Protein AF-A0A379AES5-F1 (afdb_monomer_lite)

Secondary structure (DSSP, 8-state):
---EEEEEEE-BTEESSEEEEEESS-------HHHHTTEEEEEEESSSS-BS-B-TT-EEEEEEEEETTEEEEEEEEEESS-BEESSS---S----GGGHHHHHHHGGGS-----------SSSSSSTTSSS--

Radius of gyration: 24.6 Å; chains: 1; bounding box: 72×51×44 Å

pLDDT: mean 70.82, std 18.89, range [35.19, 90.94]

Sequence (134 aa):
MPVRKLAAKNVWYGNPHQVDVGTAEDVYLSLPRSEVQNVKAKYVIDRKDLEAPLKANEVIGEIQVMDKDQQIAHYPLVALSAVEPAGVITPPDGLSQAEVLISRLSALKRVACGLPVFTCTLAALNVLLRADKG

InterPro domains:
  IPR012907 Peptidase S11, D-Ala-D-Ala carboxypeptidase A, C-terminal [PF07943] (7-84)
  IPR012907 Peptidase S11, D-Ala-D-Ala carboxypeptidase A, C-terminal [SM00936] (3-85)
  IPR015956 Penicillin-binding protein, C-terminal domain superfamily [SSF69189] (8-87)
  IPR037167 D-Ala-D-Ala carboxypeptidase, C-terminal domain superfamily [G3DSA:2.60.410.10] (3-84)

Organism: Enterobacter agglomerans (NCBI:txid549)

Foldseek 3Di:
DDWDFDDKDAEPQWVVRIFTKGAPDDDDDDDDPVQVVQKDKDWDFPDPHHYDQFDAFDFRGKIFIDGPRDGPDIGTMGTRDGTHGNDPDDDPDPDDPVPPVVVVVVVVPPPDDDDDDDDDDDPPPPPPPPPPDD

Structure (mmCIF, N/CA/C/O backbone):
data_AF-A0A379AES5-F1
#
_entry.id   AF-A0A379AES5-F1
#
loop_
_atom_site.group_PDB
_atom_site.id
_atom_site.type_symbol
_atom_site.label_atom_id
_atom_site.label_alt_id
_atom_site.label_comp_id
_atom_site.label_asym_id
_atom_site.label_entity_id
_atom_site.label_seq_id
_atom_site.pdbx_PDB_ins_code
_atom_site.Cartn_x
_atom_site.Cartn_y
_atom_site.Cartn_z
_atom_site.occupancy
_atom_site.B_iso_or_equiv
_atom_site.auth_seq_id
_atom_site.auth_comp_id
_atom_site.auth_asym_id
_atom_site.auth_atom_id
_atom_site.pdbx_PDB_model_num
ATOM 1 N N . MET A 1 1 ? -8.277 -14.495 -5.343 1.00 49.00 1 MET A N 1
ATOM 2 C CA . MET A 1 1 ? -8.176 -13.941 -3.977 1.00 49.00 1 MET A CA 1
ATOM 3 C C . MET A 1 1 ? -8.457 -12.454 -4.092 1.00 49.00 1 MET A C 1
ATOM 5 O O . MET A 1 1 ? -7.928 -11.866 -5.032 1.00 49.00 1 MET A O 1
ATOM 9 N N . PRO A 1 2 ? -9.348 -11.870 -3.279 1.00 65.62 2 PRO A N 1
ATOM 10 C CA . PRO A 1 2 ? -9.621 -10.443 -3.371 1.00 65.62 2 PRO A CA 1
ATOM 11 C C . PRO A 1 2 ? -8.414 -9.661 -2.838 1.00 65.62 2 PRO A C 1
ATOM 13 O O . PRO A 1 2 ? -8.035 -9.796 -1.681 1.00 65.62 2 PRO A O 1
ATOM 16 N N . VAL A 1 3 ? -7.783 -8.892 -3.723 1.00 73.50 3 VAL A N 1
ATOM 17 C CA . VAL A 1 3 ? -6.806 -7.859 -3.368 1.00 73.50 3 VAL A CA 1
ATOM 18 C C . VAL A 1 3 ? -7.547 -6.530 -3.325 1.00 73.50 3 VAL A C 1
ATOM 20 O O . VAL A 1 3 ? -8.326 -6.225 -4.237 1.00 73.50 3 VAL A O 1
ATOM 23 N N . ARG A 1 4 ? -7.334 -5.730 -2.278 1.00 82.44 4 ARG A N 1
ATOM 24 C CA . ARG A 1 4 ? -8.030 -4.451 -2.122 1.00 82.44 4 ARG A CA 1
ATOM 25 C C . ARG A 1 4 ? -7.115 -3.279 -2.434 1.00 82.44 4 ARG A C 1
ATOM 27 O O . ARG A 1 4 ? -6.193 -2.958 -1.688 1.00 82.44 4 ARG A O 1
ATOM 34 N N . LYS A 1 5 ? -7.422 -2.598 -3.540 1.00 85.25 5 LYS A N 1
ATOM 35 C CA . LYS A 1 5 ? -6.806 -1.322 -3.912 1.00 85.25 5 LYS A CA 1
ATOM 36 C C . LYS A 1 5 ? -7.216 -0.241 -2.915 1.00 85.25 5 LYS A C 1
ATOM 38 O O . LYS A 1 5 ? -8.408 -0.001 -2.718 1.00 85.25 5 LYS A O 1
ATOM 43 N N . LEU A 1 6 ? -6.228 0.425 -2.327 1.00 84.00 6 LEU A N 1
ATOM 44 C CA . LEU A 1 6 ? -6.441 1.541 -1.405 1.00 84.00 6 LEU A CA 1
ATOM 45 C C . LEU A 1 6 ? -6.302 2.880 -2.125 1.00 84.00 6 LEU A C 1
ATOM 47 O O . LEU A 1 6 ? -7.138 3.766 -1.962 1.00 84.00 6 LEU A O 1
ATOM 51 N N . ALA A 1 7 ? -5.255 3.023 -2.938 1.00 84.31 7 ALA A N 1
ATOM 52 C CA . ALA A 1 7 ? -4.980 4.237 -3.692 1.00 84.31 7 ALA A CA 1
ATOM 53 C C . ALA A 1 7 ? -4.148 3.931 -4.944 1.00 84.31 7 ALA A C 1
ATOM 55 O O . ALA A 1 7 ? -3.518 2.882 -5.047 1.00 84.31 7 ALA A O 1
ATOM 56 N N . ALA A 1 8 ? -4.127 4.873 -5.884 1.00 87.69 8 ALA A N 1
ATOM 57 C CA . ALA A 1 8 ? -3.150 4.900 -6.966 1.00 87.69 8 ALA A CA 1
ATOM 58 C C . ALA A 1 8 ? -2.093 5.967 -6.650 1.00 87.69 8 ALA A C 1
ATOM 60 O O . ALA A 1 8 ? -2.437 7.072 -6.214 1.00 87.69 8 ALA A O 1
ATOM 61 N N . LYS A 1 9 ? -0.813 5.644 -6.839 1.00 86.56 9 LYS A N 1
ATOM 62 C CA . LYS A 1 9 ? 0.307 6.572 -6.642 1.00 86.56 9 LYS A CA 1
ATOM 63 C C . LYS A 1 9 ? 1.130 6.705 -7.908 1.00 86.56 9 LYS A C 1
ATOM 65 O O . LYS A 1 9 ? 1.234 5.766 -8.689 1.00 86.56 9 LYS A O 1
ATOM 70 N N . ASN A 1 10 ? 1.713 7.883 -8.088 1.00 89.19 10 ASN A N 1
ATOM 71 C CA . ASN A 1 10 ? 2.587 8.144 -9.218 1.00 89.19 10 ASN A CA 1
ATOM 72 C C . ASN A 1 10 ? 3.952 7.498 -8.965 1.00 89.19 10 ASN A C 1
ATOM 74 O O . ASN A 1 10 ? 4.475 7.576 -7.853 1.00 89.19 10 ASN A O 1
ATOM 78 N N . VAL A 1 11 ? 4.501 6.880 -10.006 1.00 88.25 11 VAL A N 1
ATOM 79 C CA . VAL A 1 11 ? 5.809 6.230 -10.015 1.00 88.25 11 VAL A CA 1
ATOM 80 C C . VAL A 1 11 ? 6.731 6.969 -10.972 1.00 88.25 11 VAL A C 1
ATOM 82 O O . VAL A 1 11 ? 6.427 7.172 -12.152 1.00 88.25 11 VAL A O 1
ATOM 85 N N . TRP A 1 12 ? 7.882 7.358 -10.449 1.00 87.81 12 TRP A N 1
ATOM 86 C CA . TRP A 1 12 ? 8.970 7.957 -11.194 1.00 87.81 12 TRP A CA 1
ATOM 87 C C . TRP A 1 12 ? 9.711 6.904 -12.002 1.00 87.81 12 TRP A C 1
ATOM 89 O O . TRP A 1 12 ? 9.930 5.783 -11.545 1.00 87.81 12 TRP A O 1
ATOM 99 N N . TYR A 1 13 ? 10.089 7.283 -13.222 1.00 83.69 13 TYR A N 1
ATOM 100 C CA . TYR A 1 13 ? 10.805 6.418 -14.160 1.00 83.69 13 TYR A CA 1
ATOM 101 C C . TYR A 1 13 ? 10.108 5.083 -14.447 1.00 83.69 13 TYR A C 1
ATOM 103 O O . TYR A 1 13 ? 10.759 4.173 -14.935 1.00 83.69 13 TYR A O 1
ATOM 111 N N . GLY A 1 14 ? 8.814 4.945 -14.153 1.00 82.94 14 GLY A N 1
ATOM 112 C CA . GLY A 1 14 ? 8.036 3.739 -14.410 1.00 82.94 14 GLY A CA 1
ATOM 113 C C . GLY A 1 14 ? 7.192 3.850 -15.671 1.00 82.94 14 GLY A C 1
ATOM 114 O O . GLY A 1 14 ? 6.655 4.916 -15.959 1.00 82.94 14 GLY A O 1
ATOM 115 N N . ASN A 1 15 ? 7.036 2.752 -16.406 1.00 81.12 15 ASN A N 1
ATOM 116 C CA . ASN A 1 15 ? 5.998 2.618 -17.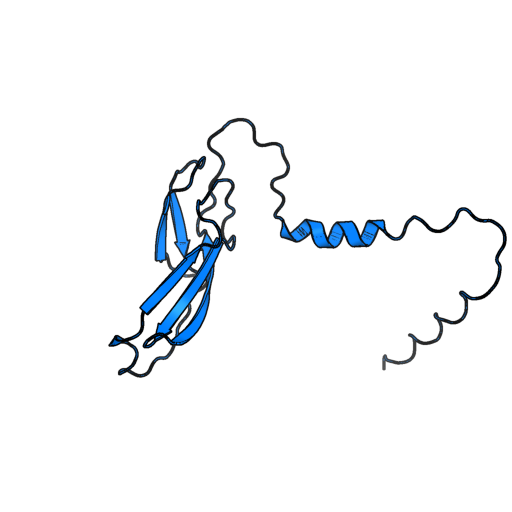421 1.00 81.12 15 ASN A CA 1
ATOM 117 C C . ASN A 1 15 ? 5.076 1.451 -17.027 1.00 81.12 15 ASN A C 1
ATOM 119 O O . ASN A 1 15 ? 5.485 0.297 -17.150 1.00 81.12 15 ASN A O 1
ATOM 123 N N . PRO A 1 16 ? 3.853 1.715 -16.537 1.00 80.75 16 PRO A N 1
ATOM 124 C CA . PRO A 1 16 ? 3.194 3.020 -16.411 1.00 80.75 16 PRO A CA 1
ATOM 125 C C . PRO A 1 16 ? 3.713 3.880 -15.241 1.00 80.75 16 PRO A C 1
ATOM 127 O O . PRO A 1 16 ? 4.158 3.368 -14.219 1.00 80.75 16 PRO A O 1
ATOM 130 N N . HIS A 1 17 ? 3.558 5.206 -15.342 1.00 82.75 17 HIS A N 1
ATOM 131 C CA . HIS A 1 17 ? 3.894 6.173 -14.278 1.00 82.75 17 HIS A CA 1
ATOM 132 C C . HIS A 1 17 ? 2.939 6.135 -13.072 1.00 82.75 17 HIS A C 1
ATOM 134 O O . HIS A 1 17 ? 2.891 7.075 -12.279 1.00 82.75 17 HIS A O 1
ATOM 140 N N . GLN A 1 18 ? 2.128 5.091 -12.938 1.00 86.75 18 GLN A N 1
ATOM 141 C CA . GLN A 1 18 ? 1.154 4.946 -11.870 1.00 86.75 18 GLN A CA 1
ATOM 142 C C . GLN A 1 18 ? 1.120 3.491 -11.415 1.00 86.75 18 GLN A C 1
ATOM 144 O O . GLN A 1 18 ? 1.045 2.583 -12.239 1.00 86.75 18 GLN A O 1
ATOM 149 N N . VAL A 1 19 ? 1.144 3.287 -10.101 1.00 88.75 19 VAL A N 1
ATOM 150 C CA . VAL A 1 19 ? 1.015 1.976 -9.467 1.00 88.75 19 VAL A CA 1
ATOM 151 C C . VAL A 1 19 ? -0.140 1.981 -8.483 1.00 88.75 19 VAL A C 1
ATOM 153 O O . VAL A 1 19 ? -0.376 2.957 -7.762 1.00 88.75 19 VAL A O 1
ATOM 156 N N . ASP A 1 20 ? -0.853 0.864 -8.450 1.00 90.31 20 ASP A N 1
ATOM 157 C CA . ASP A 1 20 ? -1.887 0.621 -7.462 1.00 90.31 20 ASP A CA 1
ATOM 158 C C . ASP A 1 20 ? -1.250 0.083 -6.188 1.00 90.31 20 ASP A C 1
ATOM 160 O O . ASP A 1 20 ? -0.503 -0.894 -6.214 1.00 90.31 20 ASP A O 1
ATOM 164 N N . VAL A 1 21 ? -1.544 0.739 -5.069 1.00 89.62 21 VAL A N 1
ATOM 165 C CA . VAL A 1 21 ? -1.051 0.356 -3.746 1.00 89.62 21 VAL A CA 1
ATOM 166 C C . VAL A 1 21 ? -2.206 -0.173 -2.907 1.00 89.62 21 VAL A C 1
ATOM 168 O O . VAL A 1 21 ? -3.337 0.332 -2.966 1.00 89.62 21 VAL A O 1
ATOM 171 N N . GLY A 1 22 ? -1.933 -1.212 -2.131 1.00 88.88 22 GLY A N 1
ATOM 172 C CA . GLY A 1 22 ? -2.952 -1.896 -1.353 1.00 88.88 22 GLY A CA 1
ATOM 173 C C . GLY A 1 22 ? -2.371 -2.902 -0.378 1.00 88.88 22 GLY A C 1
ATOM 174 O O . GLY A 1 22 ? -1.179 -2.886 -0.082 1.00 88.88 22 GLY A O 1
ATOM 175 N N . THR A 1 23 ? -3.232 -3.772 0.128 1.00 88.25 23 THR A N 1
ATOM 176 C CA . THR A 1 23 ? -2.831 -4.927 0.932 1.00 88.25 23 THR A CA 1
ATOM 177 C C . THR A 1 23 ? -2.832 -6.183 0.064 1.00 88.25 23 THR A C 1
ATOM 179 O O . THR A 1 23 ? -3.654 -6.319 -0.845 1.00 88.25 23 THR A O 1
ATOM 182 N N . ALA A 1 24 ? -1.904 -7.105 0.337 1.00 84.94 24 ALA A N 1
ATOM 183 C CA . ALA A 1 24 ? -1.840 -8.394 -0.360 1.00 84.94 24 ALA A CA 1
ATOM 184 C C . ALA A 1 24 ? -3.068 -9.272 -0.052 1.00 84.94 24 ALA A C 1
ATOM 186 O O . ALA A 1 24 ? -3.482 -10.090 -0.871 1.00 84.94 24 ALA A O 1
ATOM 187 N N . GLU A 1 25 ? -3.659 -9.070 1.125 1.00 82.94 25 GLU A N 1
ATOM 188 C CA . GLU A 1 25 ? -4.823 -9.787 1.628 1.00 82.94 25 GLU A CA 1
ATOM 189 C C . GLU A 1 25 ? -5.869 -8.822 2.200 1.00 82.94 25 GLU A C 1
ATOM 191 O O . GLU A 1 25 ? -5.552 -7.706 2.630 1.00 82.94 25 GLU A O 1
ATOM 196 N N . ASP A 1 26 ? -7.133 -9.244 2.180 1.00 79.75 26 ASP A N 1
ATOM 197 C CA . ASP A 1 26 ? -8.223 -8.514 2.820 1.00 79.75 26 ASP A CA 1
ATOM 198 C C . ASP A 1 26 ? -8.113 -8.657 4.338 1.00 79.75 26 ASP A C 1
ATOM 200 O O . ASP A 1 26 ? -8.234 -9.754 4.887 1.00 79.75 26 ASP A O 1
ATOM 204 N N . VAL A 1 27 ? -7.922 -7.530 5.023 1.00 77.62 27 VAL A N 1
ATOM 205 C CA . VAL A 1 27 ? -7.858 -7.501 6.482 1.00 77.62 27 VAL A CA 1
ATOM 206 C C . VAL A 1 27 ? -9.158 -6.958 7.059 1.00 77.62 27 VAL A C 1
ATOM 208 O O . VAL A 1 27 ? -9.581 -5.839 6.760 1.00 77.62 27 VAL A O 1
ATOM 211 N N . TYR A 1 28 ? -9.781 -7.756 7.922 1.00 79.81 28 TYR A N 1
ATOM 212 C CA . TYR A 1 28 ? -10.984 -7.386 8.656 1.00 79.81 28 TYR A CA 1
ATOM 213 C C . TYR A 1 28 ? -10.620 -7.067 10.105 1.00 79.81 28 TYR A C 1
ATOM 215 O O . TYR A 1 28 ? -10.108 -7.921 10.826 1.00 79.81 28 TYR A O 1
ATOM 223 N N . LEU A 1 29 ? -10.911 -5.840 10.538 1.00 79.06 29 LEU A N 1
ATOM 224 C CA . LEU A 1 29 ? -10.746 -5.410 11.922 1.00 79.06 29 LEU A CA 1
ATOM 225 C C . LEU A 1 29 ? -12.123 -5.213 12.559 1.00 79.06 29 LEU A C 1
ATOM 227 O O . LEU A 1 29 ? -12.908 -4.369 12.123 1.00 79.06 29 LEU A O 1
ATOM 231 N N . SER A 1 30 ? -12.414 -6.001 13.591 1.00 81.06 30 SER A N 1
ATOM 232 C CA . SER A 1 30 ? -13.651 -5.885 14.363 1.00 81.06 30 SER A CA 1
ATOM 233 C C . SER A 1 30 ? -13.533 -4.732 15.350 1.00 81.06 30 SER A C 1
ATOM 235 O O . SER A 1 30 ? -12.822 -4.836 16.346 1.00 81.06 30 SER A O 1
ATOM 237 N N . LEU A 1 31 ? -14.245 -3.640 15.075 1.00 82.00 31 LEU A N 1
ATOM 238 C CA . LEU A 1 31 ? -14.282 -2.455 15.928 1.00 82.00 31 LEU A CA 1
ATOM 239 C C . LEU A 1 31 ? -15.669 -2.279 16.553 1.00 82.00 31 LEU A C 1
ATOM 241 O O . LEU A 1 31 ? -16.681 -2.518 15.880 1.00 82.00 31 LEU A O 1
ATOM 245 N N . PRO A 1 32 ? -15.757 -1.818 17.812 1.00 82.31 32 PRO A N 1
ATOM 246 C CA . PRO A 1 32 ? -17.027 -1.407 18.384 1.00 82.31 32 PRO A CA 1
ATOM 247 C C . PRO A 1 32 ? -17.590 -0.213 17.599 1.00 82.31 32 PRO A C 1
ATOM 249 O O . PRO A 1 32 ? -16.859 0.656 17.121 1.00 82.31 32 PRO A O 1
ATO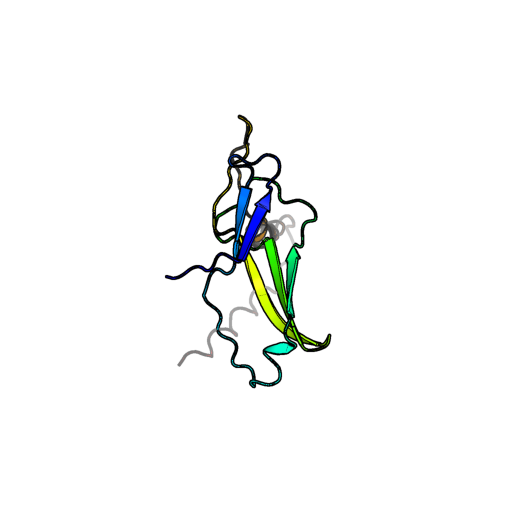M 252 N N . ARG A 1 33 ? -18.921 -0.136 17.479 1.00 84.19 33 ARG A N 1
ATOM 253 C CA . ARG A 1 33 ? -19.620 0.873 16.654 1.00 84.19 33 ARG A CA 1
ATOM 254 C C . ARG A 1 33 ? -19.240 2.326 16.989 1.00 84.19 33 ARG A C 1
ATOM 256 O O . ARG A 1 33 ? -19.325 3.195 16.125 1.00 84.19 33 ARG A O 1
ATOM 263 N N . SER A 1 34 ? -18.833 2.594 18.229 1.00 83.88 34 SER A N 1
ATOM 264 C CA . SER A 1 34 ? -18.353 3.901 18.694 1.00 83.88 34 SER A CA 1
ATOM 265 C C . SER A 1 34 ? -16.990 4.303 18.117 1.00 83.88 34 SER A C 1
ATOM 267 O O . SER A 1 34 ? -16.759 5.489 17.894 1.00 83.88 34 SER A O 1
ATOM 269 N N . GLU A 1 35 ? -16.096 3.347 17.864 1.00 79.44 35 GLU A N 1
ATOM 270 C CA . GLU A 1 35 ? -14.744 3.593 17.336 1.00 79.44 35 GLU A CA 1
ATOM 271 C C . GLU A 1 35 ? -14.728 3.702 15.817 1.00 79.44 35 GLU A C 1
ATOM 273 O O . GLU A 1 35 ? -13.981 4.509 15.280 1.00 79.44 35 GLU A O 1
ATOM 278 N N . VAL A 1 36 ? -15.629 3.011 15.112 1.00 81.56 36 VAL A N 1
ATOM 279 C CA . VAL A 1 36 ? -15.711 3.072 13.638 1.00 81.56 36 VAL A CA 1
ATOM 280 C C . VAL A 1 36 ? -15.819 4.512 13.109 1.00 81.56 36 VAL A C 1
ATOM 282 O O . VAL A 1 36 ? -15.299 4.813 12.041 1.00 81.56 36 VAL A O 1
ATOM 285 N N . GLN A 1 37 ? -16.462 5.416 13.856 1.00 82.19 37 GLN A N 1
ATOM 286 C CA . GLN A 1 37 ? -16.602 6.827 13.470 1.00 82.19 37 GLN A CA 1
ATOM 287 C C . GLN A 1 37 ? -15.343 7.671 13.728 1.00 82.19 37 GLN A C 1
ATOM 289 O O . GLN A 1 37 ? -15.178 8.721 13.113 1.00 82.19 37 GLN A O 1
ATOM 294 N N . ASN A 1 38 ? -14.477 7.238 14.646 1.00 83.81 38 ASN A N 1
ATOM 295 C CA . ASN A 1 38 ? -13.281 7.971 15.070 1.00 83.81 38 ASN A CA 1
ATOM 296 C C . ASN A 1 38 ? -11.986 7.398 14.471 1.00 83.81 38 ASN A C 1
ATOM 298 O O . ASN A 1 38 ? -10.961 8.086 14.464 1.00 83.81 38 ASN A O 1
ATOM 302 N N . VAL A 1 39 ? -12.044 6.176 13.936 1.00 84.31 39 VAL A N 1
ATOM 303 C CA . VAL A 1 39 ? -10.911 5.498 13.313 1.00 84.31 39 VAL A CA 1
ATOM 304 C C . VAL A 1 39 ? -10.509 6.166 11.996 1.00 84.31 39 VAL A C 1
ATOM 306 O O . VAL A 1 39 ? -11.325 6.420 11.110 1.00 84.31 39 VAL A O 1
ATOM 309 N N . LYS A 1 40 ? -9.207 6.419 11.850 1.00 83.69 40 LYS A N 1
ATOM 310 C CA . LYS A 1 40 ? -8.558 6.973 10.661 1.00 83.69 40 LYS A CA 1
ATOM 311 C C . LYS A 1 40 ? -7.461 6.026 10.193 1.00 83.69 40 LYS A C 1
ATOM 313 O O . LYS A 1 40 ? -6.528 5.744 10.936 1.00 83.69 40 LYS A O 1
ATOM 318 N N . ALA A 1 41 ? -7.524 5.589 8.941 1.00 83.69 41 ALA A N 1
ATOM 319 C CA . ALA A 1 41 ? -6.412 4.888 8.311 1.00 83.69 41 ALA A CA 1
ATOM 320 C C . ALA A 1 41 ? -5.406 5.908 7.760 1.00 83.69 41 ALA A C 1
ATOM 322 O O . ALA A 1 41 ? -5.753 6.756 6.936 1.00 83.69 41 ALA A O 1
ATOM 323 N N . LYS A 1 42 ? -4.159 5.826 8.215 1.00 85.94 42 LYS A N 1
ATOM 324 C CA . LYS A 1 42 ? -3.013 6.526 7.636 1.00 85.94 42 LYS A CA 1
ATOM 325 C C . LYS A 1 42 ? -2.145 5.503 6.921 1.00 85.94 42 LYS A C 1
ATOM 327 O O . LYS A 1 42 ? -2.014 4.378 7.377 1.00 85.94 42 LYS A O 1
ATOM 332 N N . TYR A 1 43 ? -1.548 5.884 5.805 1.00 85.94 43 TYR A N 1
ATOM 333 C CA . TYR A 1 43 ? -0.525 5.075 5.155 1.00 85.94 43 TYR A CA 1
ATOM 334 C C . TYR A 1 43 ? 0.772 5.874 5.138 1.00 85.94 43 TYR A C 1
ATOM 336 O O . TYR A 1 43 ? 0.774 7.072 4.844 1.00 85.94 43 TYR A O 1
ATOM 344 N N . VAL A 1 44 ? 1.857 5.208 5.497 1.00 86.00 44 VAL A N 1
ATOM 345 C CA . VAL A 1 44 ? 3.209 5.742 5.548 1.00 86.00 44 VAL A CA 1
ATOM 346 C C . VAL A 1 44 ? 4.005 4.980 4.503 1.00 86.00 44 VAL A C 1
ATOM 348 O O . VAL A 1 44 ? 4.056 3.756 4.523 1.00 86.00 44 VAL A O 1
ATOM 351 N N . ILE A 1 45 ? 4.568 5.706 3.544 1.00 86.62 45 ILE A N 1
ATOM 352 C CA . ILE A 1 45 ? 5.473 5.133 2.548 1.00 86.62 45 ILE A CA 1
ATOM 353 C C . ILE A 1 45 ? 6.881 5.400 3.068 1.00 86.62 45 ILE A C 1
ATOM 355 O O . ILE A 1 45 ? 7.210 6.553 3.352 1.00 86.62 45 ILE A O 1
ATOM 359 N N . ASP A 1 46 ? 7.698 4.356 3.203 1.00 83.31 46 ASP A N 1
ATOM 360 C CA . ASP A 1 46 ? 9.064 4.484 3.737 1.00 83.31 46 ASP A CA 1
ATOM 361 C C . ASP A 1 46 ? 9.948 5.339 2.823 1.00 83.31 46 ASP A C 1
ATOM 363 O O . ASP A 1 46 ? 10.889 6.009 3.252 1.00 83.31 46 ASP A O 1
ATOM 367 N N . ARG A 1 47 ? 9.626 5.322 1.528 1.00 79.00 47 ARG A N 1
ATOM 368 C CA . ARG A 1 47 ? 10.291 6.099 0.489 1.00 79.00 47 ARG A CA 1
ATOM 369 C C . ARG A 1 47 ? 9.480 7.348 0.167 1.00 79.00 47 ARG A C 1
ATOM 371 O O . ARG A 1 47 ? 8.278 7.280 -0.073 1.00 79.00 47 ARG A O 1
ATOM 378 N N . LYS A 1 48 ? 10.159 8.496 0.120 1.00 74.12 48 LYS A N 1
ATOM 379 C CA . LYS A 1 48 ? 9.550 9.786 -0.241 1.00 74.12 48 LYS A CA 1
ATOM 380 C C . LYS A 1 48 ? 8.990 9.781 -1.667 1.00 74.12 48 LYS A C 1
ATOM 382 O O . LYS A 1 48 ? 7.937 10.364 -1.909 1.00 74.12 48 LYS A O 1
ATOM 387 N N . ASP A 1 49 ? 9.675 9.081 -2.564 1.00 79.38 49 ASP A N 1
ATOM 388 C CA . ASP A 1 49 ? 9.337 8.954 -3.974 1.00 79.38 49 ASP A CA 1
ATOM 389 C C . ASP A 1 49 ? 9.326 7.465 -4.358 1.00 79.38 49 ASP A C 1
ATOM 391 O O . ASP A 1 49 ? 10.209 6.699 -3.963 1.00 79.38 49 ASP A O 1
ATOM 395 N N . LEU A 1 50 ? 8.292 7.037 -5.091 1.00 84.38 50 LEU A N 1
ATOM 396 C CA . LEU A 1 50 ? 8.207 5.685 -5.644 1.00 84.38 50 LEU A CA 1
ATOM 397 C C . LEU A 1 50 ? 8.906 5.677 -6.999 1.00 84.38 50 LEU A C 1
ATOM 399 O O . LEU A 1 50 ? 8.429 6.306 -7.939 1.00 84.38 50 LEU A O 1
ATOM 403 N N . GLU A 1 51 ? 10.024 4.972 -7.090 1.00 84.69 51 GLU A N 1
ATOM 404 C CA . GLU A 1 51 ? 10.823 4.829 -8.307 1.00 84.69 51 GLU A CA 1
ATOM 405 C C . GLU A 1 51 ? 10.719 3.391 -8.822 1.00 84.69 51 GLU A C 1
ATOM 407 O O . GLU A 1 51 ? 10.694 2.446 -8.033 1.00 84.69 51 GLU A O 1
ATOM 412 N N . ALA A 1 52 ? 10.657 3.218 -10.142 1.00 81.44 52 ALA A N 1
ATOM 413 C CA . ALA A 1 52 ? 10.799 1.905 -10.767 1.00 81.44 52 ALA A CA 1
ATOM 414 C C . ALA A 1 52 ? 12.251 1.389 -10.649 1.00 81.44 52 ALA A C 1
ATOM 416 O O . ALA A 1 52 ? 13.179 2.199 -10.586 1.00 81.44 52 ALA A O 1
ATOM 417 N N . PRO A 1 53 ? 12.498 0.065 -10.690 1.00 83.50 53 PRO A N 1
ATOM 418 C CA . PRO A 1 53 ? 11.544 -1.041 -10.827 1.00 83.50 53 PRO A CA 1
ATOM 419 C C . PRO A 1 53 ? 10.800 -1.355 -9.522 1.00 83.50 53 PRO A C 1
ATOM 421 O O . PRO A 1 53 ? 11.420 -1.461 -8.468 1.00 83.50 53 PRO A O 1
ATOM 424 N N . LEU A 1 54 ? 9.488 -1.586 -9.613 1.00 85.62 54 LEU A N 1
ATOM 425 C CA . LEU A 1 54 ? 8.677 -2.099 -8.503 1.00 85.62 54 LEU A CA 1
ATOM 426 C C . LEU A 1 54 ? 8.157 -3.490 -8.847 1.00 85.62 54 LEU A C 1
ATOM 428 O O . LEU A 1 54 ? 7.579 -3.690 -9.920 1.00 85.62 54 LEU A O 1
ATOM 432 N N . LYS A 1 55 ? 8.330 -4.452 -7.940 1.00 86.44 55 LYS A N 1
ATOM 433 C CA . LYS A 1 55 ? 7.764 -5.795 -8.104 1.00 86.44 55 LYS A CA 1
ATOM 434 C C . LYS A 1 55 ? 6.326 -5.834 -7.588 1.00 86.44 55 LYS A C 1
ATOM 436 O O . LYS A 1 55 ? 5.958 -5.139 -6.644 1.00 86.44 55 LYS A O 1
ATOM 441 N N . ALA A 1 56 ? 5.506 -6.695 -8.186 1.00 86.56 56 ALA A N 1
ATOM 442 C CA . ALA A 1 56 ? 4.186 -6.981 -7.636 1.00 86.56 56 ALA A CA 1
ATOM 443 C C . ALA A 1 56 ? 4.327 -7.640 -6.253 1.00 86.56 56 ALA A C 1
ATOM 445 O O . ALA A 1 56 ? 5.150 -8.536 -6.063 1.00 86.56 56 ALA A O 1
ATOM 446 N N . ASN A 1 57 ? 3.490 -7.215 -5.313 1.00 88.19 57 ASN A N 1
ATOM 447 C CA . ASN A 1 57 ? 3.493 -7.568 -3.893 1.00 88.19 57 ASN A CA 1
ATOM 448 C C . ASN A 1 57 ? 4.749 -7.135 -3.117 1.00 88.19 57 ASN A C 1
ATOM 450 O O . ASN A 1 57 ? 5.009 -7.647 -2.029 1.00 88.19 57 ASN A O 1
ATOM 454 N N . GLU A 1 58 ? 5.528 -6.191 -3.644 1.00 87.56 58 GLU A N 1
ATOM 455 C CA . GLU A 1 58 ? 6.647 -5.607 -2.908 1.00 87.56 58 GLU A CA 1
ATOM 456 C C . GLU A 1 58 ? 6.143 -4.676 -1.805 1.00 87.56 58 GLU A C 1
ATOM 458 O O . GLU A 1 58 ? 5.275 -3.837 -2.050 1.00 87.56 58 GLU A O 1
ATOM 463 N N . VAL A 1 59 ? 6.698 -4.818 -0.599 1.00 89.69 59 VAL A N 1
ATOM 464 C CA . VAL A 1 59 ? 6.394 -3.946 0.542 1.00 89.69 59 VAL A CA 1
ATOM 465 C C . VAL A 1 59 ? 7.065 -2.592 0.325 1.00 89.69 59 VAL A C 1
ATOM 467 O O . VAL A 1 59 ? 8.287 -2.505 0.244 1.00 89.69 59 VAL A O 1
ATOM 470 N N . ILE A 1 60 ? 6.255 -1.538 0.238 1.00 89.44 60 ILE A N 1
ATOM 471 C CA . ILE A 1 60 ? 6.700 -0.153 -0.001 1.00 89.44 60 ILE A CA 1
ATOM 472 C C . ILE A 1 60 ? 6.476 0.760 1.215 1.00 89.44 60 ILE A C 1
ATOM 474 O O . ILE A 1 60 ? 6.840 1.939 1.189 1.00 89.44 60 ILE A O 1
ATOM 478 N N . GLY A 1 61 ? 5.822 0.238 2.250 1.00 90.06 61 GLY A N 1
ATOM 479 C CA . GLY A 1 61 ? 5.492 0.973 3.459 1.00 90.06 61 GLY A CA 1
ATOM 480 C C . GLY A 1 61 ? 4.520 0.219 4.354 1.00 90.06 61 GLY A C 1
ATOM 481 O O . GLY A 1 61 ? 4.386 -1.005 4.284 1.00 90.06 61 GLY A O 1
ATOM 482 N N . GLU A 1 62 ? 3.782 0.979 5.154 1.00 90.44 62 GLU A N 1
ATOM 483 C CA . GLU A 1 62 ? 2.879 0.467 6.176 1.00 90.44 62 GLU A CA 1
ATOM 484 C C . GLU A 1 62 ? 1.582 1.284 6.244 1.00 90.44 62 GLU A C 1
ATOM 486 O O . GLU A 1 62 ? 1.550 2.498 6.040 1.00 90.44 62 GLU A O 1
ATOM 491 N N . ILE A 1 63 ? 0.479 0.612 6.543 1.00 88.75 63 ILE A N 1
ATOM 492 C CA . ILE A 1 63 ? -0.818 1.211 6.835 1.00 88.75 63 ILE A CA 1
ATOM 493 C C . ILE A 1 63 ? -1.004 1.165 8.343 1.00 88.75 63 ILE A C 1
ATOM 495 O O . ILE A 1 63 ? -1.062 0.088 8.924 1.00 88.75 63 ILE A O 1
ATOM 499 N N . GLN A 1 64 ? -1.147 2.327 8.963 1.00 89.81 64 GLN A N 1
ATOM 500 C CA . GLN A 1 64 ? -1.404 2.486 10.386 1.00 89.81 64 GLN A CA 1
ATOM 501 C C . GLN A 1 64 ? -2.855 2.902 10.593 1.00 89.81 64 GLN A C 1
ATOM 503 O O . GLN A 1 64 ? -3.313 3.948 10.123 1.00 8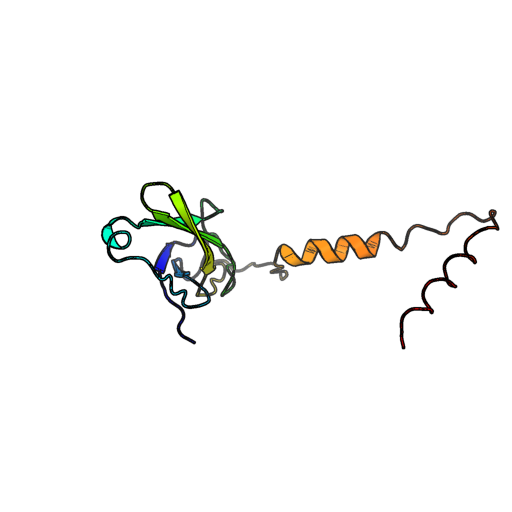9.81 64 GLN A O 1
ATOM 508 N N . VAL A 1 65 ? -3.599 2.070 11.309 1.00 88.31 65 VAL A N 1
ATOM 509 C CA . VAL A 1 65 ? -4.967 2.376 11.715 1.00 88.31 65 VAL A CA 1
ATOM 510 C C . VAL A 1 65 ? -4.901 3.091 13.058 1.00 88.31 65 VAL A C 1
ATOM 512 O O . VAL A 1 65 ? -4.389 2.543 14.033 1.00 88.31 65 VAL A O 1
ATOM 515 N N . MET A 1 66 ? -5.410 4.319 13.098 1.00 87.38 66 MET A N 1
ATOM 516 C CA . MET A 1 66 ? -5.386 5.196 14.265 1.00 87.38 66 MET A CA 1
ATOM 517 C C . MET A 1 66 ? -6.801 5.368 14.821 1.00 87.38 66 MET A C 1
ATOM 519 O O . MET A 1 66 ? -7.693 5.741 14.065 1.00 87.38 66 MET A O 1
ATOM 523 N N . ASP A 1 67 ? -7.003 5.192 16.123 1.00 88.06 67 ASP A N 1
ATOM 524 C CA . ASP A 1 67 ? -8.202 5.642 16.842 1.00 88.06 67 ASP A CA 1
ATOM 525 C C . ASP A 1 67 ? -7.816 6.752 17.817 1.00 88.06 67 ASP A C 1
ATOM 527 O O . ASP A 1 67 ? -6.976 6.530 18.681 1.00 88.06 67 ASP A O 1
ATOM 531 N N . LYS A 1 68 ? -8.392 7.954 17.670 1.00 83.94 68 LYS A N 1
ATOM 532 C CA . LYS A 1 68 ? -8.160 9.092 18.591 1.00 83.94 68 LYS A CA 1
ATOM 533 C C . LYS A 1 68 ? -6.677 9.304 18.963 1.00 83.94 68 LYS A C 1
ATOM 535 O O . LYS A 1 68 ? -6.349 9.534 20.121 1.00 83.94 68 LYS A O 1
ATOM 540 N N . ASP A 1 69 ? -5.800 9.191 17.960 1.00 83.62 69 ASP A N 1
ATOM 541 C CA . ASP A 1 69 ? -4.333 9.318 18.047 1.00 83.62 69 ASP A CA 1
ATOM 542 C C . ASP A 1 69 ? -3.559 8.118 18.628 1.00 83.62 69 ASP A C 1
ATOM 544 O O . ASP A 1 69 ? -2.331 8.150 18.682 1.00 83.62 69 ASP A O 1
ATOM 548 N N . GLN A 1 70 ? -4.231 7.010 18.937 1.00 84.06 70 GLN A N 1
ATOM 549 C CA . GLN A 1 70 ? -3.603 5.735 19.276 1.00 84.06 70 GLN A CA 1
ATOM 550 C C . 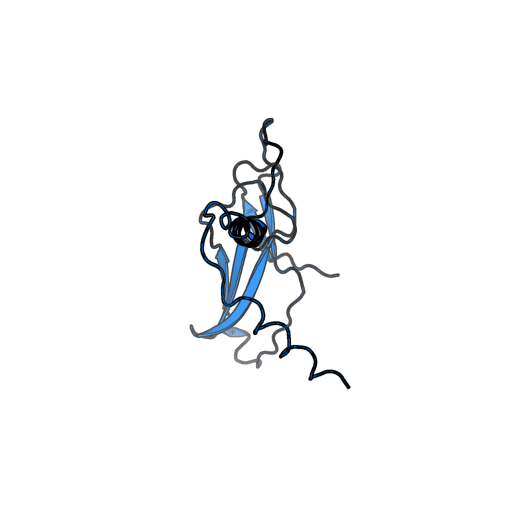GLN A 1 70 ? -3.561 4.795 18.063 1.00 84.06 70 GLN A C 1
ATOM 552 O O . GLN A 1 70 ? -4.578 4.550 17.416 1.00 84.06 70 GLN A O 1
ATOM 557 N N . GLN A 1 71 ? -2.390 4.228 17.761 1.00 87.62 71 GLN A N 1
ATOM 558 C CA . GLN A 1 71 ? -2.266 3.178 16.748 1.00 87.62 71 GLN A CA 1
ATOM 559 C C . GLN A 1 71 ? -2.861 1.870 17.285 1.00 87.62 71 GLN A C 1
ATOM 561 O O . GLN A 1 71 ? -2.384 1.339 18.287 1.00 87.62 71 GLN A O 1
ATOM 566 N N . ILE A 1 72 ? -3.887 1.349 16.611 1.00 88.06 72 ILE A N 1
ATOM 567 C CA . ILE A 1 72 ? -4.592 0.118 17.011 1.00 88.06 72 ILE A CA 1
ATOM 568 C C . ILE A 1 72 ? -4.219 -1.092 16.150 1.00 88.06 72 ILE A C 1
ATOM 570 O O . ILE A 1 72 ? -4.322 -2.226 16.609 1.00 88.06 72 ILE A O 1
ATOM 574 N N . ALA A 1 73 ? -3.769 -0.865 14.915 1.00 86.06 73 ALA A N 1
ATOM 575 C CA . ALA A 1 73 ? -3.313 -1.914 14.013 1.00 86.06 73 ALA A CA 1
ATOM 576 C C . ALA A 1 73 ? -2.320 -1.356 12.991 1.00 86.06 73 ALA A C 1
ATOM 578 O O . ALA A 1 73 ? -2.374 -0.171 12.648 1.00 86.06 73 ALA A O 1
ATOM 579 N N . HIS A 1 74 ? -1.435 -2.219 12.501 1.00 88.44 74 HIS A N 1
ATOM 580 C CA . HIS A 1 74 ? -0.516 -1.904 11.419 1.00 88.44 74 HIS A CA 1
ATOM 581 C C . HIS A 1 74 ? -0.469 -3.054 10.412 1.00 88.44 74 HIS A C 1
ATOM 583 O O . HIS A 1 74 ? -0.556 -4.220 10.800 1.00 88.44 74 HIS A O 1
ATOM 589 N N . TYR A 1 75 ? -0.372 -2.724 9.125 1.00 88.75 75 TYR A N 1
ATOM 590 C CA . TYR A 1 75 ? -0.378 -3.696 8.033 1.00 88.75 75 TYR A CA 1
ATOM 591 C C . TYR A 1 75 ? 0.630 -3.312 6.953 1.00 88.75 75 TYR A C 1
ATOM 593 O O . TYR A 1 75 ? 0.766 -2.125 6.658 1.00 88.75 75 TYR A O 1
ATOM 601 N N . PRO A 1 76 ? 1.297 -4.280 6.305 1.00 90.06 76 PRO A N 1
ATOM 602 C CA . PRO A 1 76 ? 2.221 -3.978 5.220 1.00 90.06 76 PRO A CA 1
ATOM 603 C C . PRO A 1 76 ? 1.469 -3.406 4.011 1.00 90.06 76 PRO A C 1
ATOM 605 O O . PRO A 1 76 ? 0.492 -3.988 3.531 1.00 90.06 76 PRO A O 1
ATOM 608 N N . LEU A 1 77 ? 1.942 -2.268 3.502 1.00 90.38 77 LEU A N 1
ATOM 609 C CA . LEU A 1 77 ? 1.481 -1.688 2.244 1.00 90.38 77 LEU A CA 1
ATOM 610 C C . LEU A 1 77 ? 2.310 -2.274 1.105 1.00 90.38 77 LEU A C 1
ATOM 612 O O . LEU A 1 77 ? 3.532 -2.111 1.078 1.00 90.38 77 LEU A O 1
ATOM 616 N N . VAL A 1 78 ? 1.644 -2.906 0.143 1.00 90.94 78 VAL A N 1
ATOM 617 C CA . VAL A 1 78 ? 2.291 -3.521 -1.015 1.00 90.94 78 VAL A CA 1
ATOM 618 C C . VAL A 1 78 ? 1.877 -2.868 -2.330 1.00 90.94 78 VAL A C 1
ATOM 620 O O . VAL A 1 78 ? 0.772 -2.331 -2.469 1.00 90.94 78 VAL A O 1
ATOM 623 N N . ALA A 1 79 ? 2.760 -2.938 -3.323 1.00 90.25 79 ALA A N 1
ATOM 624 C CA . ALA A 1 79 ? 2.427 -2.618 -4.706 1.00 90.25 79 ALA A CA 1
ATOM 625 C C . ALA A 1 79 ? 1.623 -3.771 -5.329 1.00 90.25 79 ALA A C 1
ATOM 627 O O . ALA A 1 79 ? 2.100 -4.897 -5.391 1.00 90.25 79 ALA A O 1
ATOM 628 N N . LEU A 1 80 ? 0.406 -3.517 -5.807 1.00 89.88 80 LEU A N 1
ATOM 629 C CA . LEU A 1 80 ? -0.445 -4.547 -6.422 1.00 89.88 80 LEU A CA 1
ATOM 630 C C . LEU A 1 80 ? -0.026 -4.876 -7.861 1.00 89.88 80 LEU A C 1
ATOM 632 O O . LEU A 1 80 ? -0.285 -5.977 -8.345 1.00 89.88 80 LEU A O 1
ATOM 636 N N . SER A 1 81 ? 0.641 -3.935 -8.528 1.00 86.81 81 SER A N 1
ATOM 637 C CA . SER A 1 81 ? 1.093 -4.065 -9.913 1.00 86.81 81 SER A CA 1
ATOM 638 C C . SER A 1 81 ? 2.607 -3.919 -9.995 1.00 86.81 81 SER A C 1
ATOM 640 O O . SER A 1 81 ? 3.190 -3.084 -9.304 1.00 86.81 81 SER A O 1
ATOM 642 N N . ALA A 1 82 ? 3.238 -4.706 -10.867 1.00 85.94 82 ALA A N 1
ATOM 643 C CA . ALA A 1 82 ? 4.639 -4.506 -11.215 1.00 85.94 82 ALA A CA 1
ATOM 644 C C . ALA A 1 82 ? 4.779 -3.287 -12.140 1.00 85.94 82 ALA A C 1
ATOM 646 O O . ALA A 1 82 ? 3.943 -3.084 -13.024 1.00 85.94 82 ALA A O 1
ATOM 647 N N . VAL A 1 83 ? 5.831 -2.492 -11.940 1.00 86.38 83 VAL A N 1
ATOM 648 C CA . VAL A 1 83 ? 6.164 -1.350 -12.798 1.00 86.38 83 VAL A CA 1
ATOM 649 C C . VAL A 1 83 ? 7.601 -1.486 -13.265 1.00 86.38 83 VAL A C 1
ATOM 651 O O . VAL A 1 83 ? 8.538 -1.465 -12.462 1.00 86.38 83 VAL A O 1
ATOM 654 N N . GLU A 1 84 ? 7.760 -1.617 -14.577 1.00 83.88 84 GLU A N 1
ATOM 655 C CA . GLU A 1 84 ? 9.062 -1.689 -15.225 1.00 83.88 84 GLU A CA 1
ATOM 656 C C . GLU A 1 84 ? 9.638 -0.284 -15.448 1.00 83.88 84 GLU A C 1
ATOM 658 O O . GLU A 1 84 ? 8.884 0.682 -15.621 1.00 83.88 84 GLU A O 1
ATOM 663 N N . PRO A 1 85 ? 10.972 -0.138 -15.442 1.00 81.06 85 PRO A N 1
ATOM 664 C CA . PRO A 1 85 ? 11.611 1.139 -15.689 1.00 81.06 85 PRO A CA 1
ATOM 665 C C . PRO A 1 85 ? 11.396 1.593 -17.141 1.00 81.06 85 PRO A C 1
ATOM 667 O O . PRO A 1 85 ? 11.655 0.871 -18.103 1.00 81.06 85 PRO A O 1
ATOM 670 N N . ALA A 1 86 ? 10.957 2.836 -17.304 1.00 71.44 86 ALA A N 1
ATOM 671 C CA . ALA A 1 86 ? 10.823 3.542 -18.567 1.00 71.44 86 ALA A CA 1
ATOM 672 C C . ALA A 1 86 ? 12.210 4.002 -19.052 1.00 71.44 86 ALA A C 1
ATOM 674 O O . ALA A 1 86 ? 12.583 5.165 -18.920 1.00 71.44 86 ALA A O 1
ATOM 675 N N . GLY A 1 87 ? 13.011 3.075 -19.574 1.00 63.72 87 GLY A N 1
ATOM 676 C CA . GLY A 1 87 ? 14.336 3.385 -20.105 1.00 63.72 87 GLY A CA 1
ATOM 677 C C . GLY A 1 87 ? 15.095 2.127 -20.494 1.00 63.72 87 GLY A C 1
ATOM 678 O O . GLY A 1 87 ? 15.406 1.290 -19.653 1.00 63.72 87 GLY A O 1
ATOM 679 N N . VAL A 1 88 ? 15.401 1.999 -21.782 1.00 57.22 88 VAL A N 1
ATOM 680 C CA . VAL A 1 88 ? 16.201 0.915 -22.362 1.00 57.22 88 VAL A CA 1
ATOM 681 C C . VAL A 1 88 ? 17.653 0.981 -21.876 1.00 57.22 88 VAL A C 1
ATOM 683 O O . VAL A 1 88 ? 18.511 1.461 -22.594 1.00 57.22 88 VAL A O 1
ATOM 686 N N . ILE A 1 89 ? 17.913 0.553 -20.640 1.00 51.69 89 ILE A N 1
ATOM 687 C CA . ILE A 1 89 ? 19.150 -0.080 -20.147 1.00 51.69 89 ILE A CA 1
ATOM 688 C C . ILE A 1 89 ? 18.945 -0.442 -18.667 1.00 51.69 89 ILE A C 1
ATOM 690 O O . ILE A 1 89 ? 19.453 0.213 -17.762 1.00 51.69 89 ILE A O 1
ATOM 694 N N . THR A 1 90 ? 18.183 -1.497 -18.392 1.00 47.81 90 THR A N 1
ATOM 695 C CA . THR A 1 90 ? 18.229 -2.136 -17.070 1.00 47.81 90 THR A CA 1
ATOM 696 C C . THR A 1 90 ? 19.363 -3.165 -17.095 1.00 47.81 90 THR A C 1
ATOM 698 O O . THR A 1 90 ? 19.280 -4.112 -17.880 1.00 47.81 90 THR A O 1
ATOM 701 N N . PRO A 1 91 ? 20.454 -3.002 -16.320 1.00 48.56 91 PRO A N 1
ATOM 702 C CA . PRO A 1 91 ? 21.413 -4.088 -16.118 1.00 48.56 91 PRO A CA 1
ATOM 703 C C . PRO A 1 91 ? 20.693 -5.304 -15.496 1.00 48.56 91 PRO A C 1
ATOM 705 O O . PRO A 1 91 ? 19.737 -5.109 -14.744 1.00 48.56 91 PRO A O 1
ATOM 708 N N . PRO A 1 92 ? 21.103 -6.546 -15.812 1.00 41.78 92 PRO A N 1
ATOM 709 C CA . PRO A 1 92 ? 20.272 -7.751 -15.663 1.00 41.78 92 PRO A CA 1
ATOM 710 C C . PRO A 1 92 ? 19.912 -8.190 -14.231 1.00 41.78 92 PRO A C 1
ATOM 712 O O . PRO A 1 92 ? 19.264 -9.220 -14.070 1.00 41.78 92 PRO A O 1
ATOM 715 N N . ASP A 1 93 ? 20.237 -7.432 -13.187 1.00 45.31 93 ASP A N 1
ATOM 716 C CA . ASP A 1 93 ? 20.164 -7.930 -11.813 1.00 45.31 93 ASP A CA 1
ATOM 717 C C . ASP A 1 93 ? 19.170 -7.127 -10.965 1.00 45.31 93 ASP A C 1
ATOM 719 O O . ASP A 1 93 ? 19.526 -6.330 -10.098 1.00 45.31 93 ASP A O 1
ATOM 723 N N . GLY A 1 94 ? 17.880 -7.373 -11.210 1.00 47.50 94 GLY A N 1
ATOM 724 C CA . GLY A 1 94 ? 16.759 -6.955 -10.362 1.00 47.50 94 GLY A CA 1
ATOM 725 C C . GLY A 1 94 ? 16.714 -7.719 -9.032 1.00 47.50 94 GLY A C 1
ATOM 726 O O . GLY A 1 94 ? 15.729 -8.405 -8.730 1.00 47.50 94 GLY A O 1
ATOM 727 N N . LEU A 1 95 ? 17.778 -7.630 -8.235 1.00 40.84 95 LEU A N 1
ATOM 728 C CA . LEU A 1 95 ? 17.877 -8.295 -6.941 1.00 40.84 95 LEU A CA 1
ATOM 729 C C . LEU A 1 95 ? 17.165 -7.473 -5.866 1.00 40.84 95 LEU A C 1
ATOM 731 O O . LEU A 1 95 ? 17.523 -6.339 -5.553 1.00 40.84 95 LEU A O 1
ATOM 735 N N . SER A 1 96 ? 16.131 -8.092 -5.299 1.00 45.50 96 SER A N 1
ATOM 736 C CA . SER A 1 96 ? 15.520 -7.653 -4.052 1.00 45.50 96 SER A CA 1
ATOM 737 C C . SER A 1 96 ? 16.609 -7.614 -2.977 1.00 45.50 96 SER A C 1
ATOM 739 O O . SER A 1 96 ? 17.319 -8.600 -2.774 1.00 45.50 96 SER A O 1
ATOM 741 N N . GLN A 1 97 ? 16.736 -6.484 -2.279 1.00 43.59 97 GLN A N 1
ATOM 742 C CA . GLN A 1 97 ? 17.733 -6.257 -1.220 1.00 43.59 97 GLN A CA 1
ATOM 743 C C . GLN A 1 97 ? 17.672 -7.298 -0.080 1.00 43.59 97 GLN A C 1
ATOM 745 O O . GLN A 1 97 ? 18.597 -7.379 0.727 1.00 43.59 97 GLN A O 1
ATOM 750 N N . ALA A 1 98 ? 16.620 -8.121 -0.012 1.00 47.12 98 ALA A N 1
ATOM 751 C CA . ALA A 1 98 ? 16.472 -9.166 0.995 1.00 47.12 98 ALA A CA 1
ATOM 752 C C . ALA A 1 98 ? 17.479 -10.328 0.846 1.00 47.12 98 ALA A C 1
ATOM 754 O O . ALA A 1 98 ? 17.840 -10.947 1.845 1.00 47.12 98 ALA A O 1
ATOM 755 N N . GLU A 1 99 ? 17.992 -10.618 -0.356 1.00 36.66 99 GLU A N 1
ATOM 756 C CA . GLU A 1 99 ? 18.856 -11.796 -0.570 1.00 36.66 99 GLU A CA 1
ATOM 757 C C . GLU A 1 99 ? 20.351 -11.556 -0.283 1.00 36.66 99 GLU A C 1
ATOM 759 O O . GLU A 1 99 ? 21.126 -12.507 -0.141 1.00 36.66 99 GLU A O 1
ATOM 764 N N . VAL A 1 100 ? 20.793 -10.302 -0.124 1.00 45.53 100 VAL A N 1
ATOM 765 C CA . VAL A 1 100 ? 22.228 -9.996 0.057 1.00 45.53 100 VAL A CA 1
ATOM 766 C C . VAL A 1 100 ? 22.752 -10.449 1.432 1.00 45.53 100 VAL A C 1
ATOM 768 O O . VAL A 1 100 ? 23.936 -10.771 1.575 1.00 45.53 100 VAL A O 1
ATOM 771 N N . LEU A 1 101 ? 21.879 -10.558 2.439 1.00 48.88 101 LEU A N 1
ATOM 772 C CA . LEU A 1 101 ? 22.257 -10.941 3.806 1.00 48.88 101 LEU A CA 1
ATOM 773 C C . LEU A 1 101 ? 22.643 -12.422 3.951 1.00 48.88 101 LEU A C 1
ATOM 775 O O . LEU A 1 101 ? 23.506 -12.745 4.767 1.00 48.88 101 LEU A O 1
ATOM 779 N N . ILE A 1 102 ? 22.092 -13.323 3.133 1.00 51.91 102 ILE A N 1
ATOM 780 C CA . ILE A 1 102 ? 22.383 -14.765 3.244 1.00 51.91 102 ILE A CA 1
ATOM 781 C C . ILE A 1 102 ? 23.705 -15.124 2.533 1.00 51.91 102 ILE A C 1
ATOM 783 O O . ILE A 1 102 ? 24.430 -16.018 2.975 1.00 51.91 102 ILE A O 1
ATOM 787 N N . SER A 1 103 ? 24.092 -14.372 1.495 1.00 42.75 103 SER A N 1
ATOM 788 C CA . SER A 1 103 ? 25.294 -14.656 0.689 1.00 42.75 103 SER A CA 1
ATOM 789 C C . SER A 1 103 ? 26.613 -14.223 1.360 1.00 42.75 103 SER A C 1
ATOM 791 O O . SER A 1 103 ? 27.642 -14.891 1.236 1.00 42.75 103 SER A O 1
ATOM 793 N N . ARG A 1 104 ? 26.610 -13.151 2.170 1.00 49.47 104 ARG A N 1
ATOM 794 C CA . ARG A 1 104 ? 27.819 -12.709 2.903 1.00 49.47 104 ARG A CA 1
ATOM 795 C C . ARG A 1 104 ? 28.197 -13.630 4.067 1.00 49.47 104 ARG A C 1
ATOM 797 O O . ARG A 1 104 ? 29.365 -13.652 4.450 1.00 49.47 104 ARG A O 1
ATOM 804 N N . LEU A 1 105 ? 27.260 -14.423 4.593 1.00 47.09 105 LEU A N 1
ATOM 805 C CA . LEU A 1 105 ? 27.549 -15.353 5.689 1.00 47.09 105 LEU A CA 1
ATOM 806 C C . LEU A 1 105 ? 28.301 -16.611 5.214 1.00 47.09 105 LEU A C 1
ATOM 808 O O . LEU A 1 105 ? 29.082 -17.187 5.969 1.00 47.09 105 LEU A O 1
ATOM 812 N N . SER A 1 106 ? 28.133 -17.022 3.953 1.00 47.56 106 SER A N 1
ATOM 813 C CA . SER A 1 106 ? 28.796 -18.218 3.402 1.00 47.56 106 SER A CA 1
ATOM 814 C C . SER A 1 106 ? 30.252 -17.962 2.979 1.00 47.56 106 SER A C 1
ATOM 816 O O . SER A 1 106 ? 31.048 -18.900 2.904 1.00 47.56 106 SER A O 1
ATOM 818 N N . ALA A 1 107 ? 30.636 -16.700 2.756 1.00 46.94 107 ALA A N 1
ATOM 819 C CA . ALA A 1 107 ? 31.984 -16.321 2.325 1.00 46.94 107 ALA A CA 1
ATOM 820 C C . ALA A 1 107 ? 33.022 -16.271 3.465 1.00 46.94 107 ALA A C 1
ATOM 822 O O . ALA A 1 107 ? 34.221 -16.322 3.197 1.00 46.94 107 ALA A O 1
ATOM 823 N N . LEU A 1 108 ? 32.602 -16.250 4.736 1.00 48.12 108 LEU A N 1
ATOM 824 C CA . LEU A 1 108 ? 33.536 -16.251 5.871 1.00 48.12 108 LEU A CA 1
ATOM 825 C C . LEU A 1 108 ? 34.074 -17.655 6.231 1.00 48.12 108 LEU A C 1
ATOM 827 O O . LEU A 1 108 ? 34.918 -17.785 7.112 1.00 48.12 108 LEU A O 1
ATOM 831 N N . LYS A 1 109 ? 33.633 -18.721 5.543 1.00 43.00 109 LYS A N 1
ATOM 832 C CA . LYS A 1 109 ? 34.059 -20.113 5.808 1.00 43.00 109 LYS A CA 1
ATOM 833 C C . LYS A 1 109 ? 35.283 -20.573 4.989 1.00 43.00 109 LYS A C 1
ATOM 835 O O . LYS A 1 109 ? 35.597 -21.759 5.006 1.00 43.00 109 LYS A O 1
ATOM 840 N N . ARG A 1 110 ? 35.962 -19.691 4.237 1.00 44.81 110 ARG A N 1
ATOM 841 C CA . ARG A 1 110 ? 37.079 -20.082 3.338 1.00 44.81 110 ARG A CA 1
ATOM 842 C C . ARG A 1 110 ? 38.429 -19.401 3.585 1.00 44.81 110 ARG A C 1
ATOM 844 O O . ARG A 1 110 ? 39.336 -19.582 2.783 1.00 44.81 110 ARG A O 1
ATOM 851 N N . VAL A 1 111 ? 38.616 -18.694 4.699 1.00 47.09 111 VAL A N 1
ATOM 852 C CA . VAL A 1 111 ? 39.942 -18.174 5.092 1.00 47.09 111 VAL A CA 1
ATOM 853 C C . VAL A 1 111 ? 40.352 -18.787 6.427 1.00 47.09 111 VAL A C 1
ATOM 855 O O . VAL A 1 111 ? 40.380 -18.134 7.461 1.00 47.09 111 VAL A O 1
ATOM 858 N N . ALA A 1 112 ? 40.616 -20.090 6.405 1.00 44.03 112 ALA A N 1
ATOM 859 C CA . ALA A 1 112 ? 41.318 -20.794 7.471 1.00 44.03 112 ALA A CA 1
ATOM 860 C C . ALA A 1 112 ? 41.940 -22.074 6.897 1.00 44.03 112 ALA A C 1
ATOM 862 O O . ALA A 1 112 ? 41.327 -23.132 6.951 1.00 44.03 112 ALA A O 1
ATOM 863 N N . CYS A 1 113 ? 43.115 -21.948 6.275 1.00 35.19 113 CYS A N 1
ATOM 864 C CA . CYS A 1 113 ? 44.220 -22.911 6.375 1.00 35.19 113 CYS A CA 1
ATOM 865 C C . CYS A 1 113 ? 45.369 -22.455 5.472 1.00 35.19 113 CYS A C 1
ATOM 867 O O . CYS A 1 113 ? 45.428 -22.756 4.285 1.00 35.19 113 CYS A O 1
ATOM 869 N N . GLY A 1 114 ? 46.281 -21.702 6.075 1.00 42.66 114 GLY A N 1
ATOM 870 C CA . GLY A 1 114 ? 47.564 -21.312 5.504 1.00 42.66 114 GLY A CA 1
ATOM 871 C C . GLY A 1 114 ? 48.610 -21.151 6.604 1.00 42.66 114 GLY A C 1
ATOM 872 O O . GLY A 1 114 ? 49.424 -20.244 6.534 1.00 42.66 114 GLY A O 1
ATOM 873 N N . LEU A 1 115 ? 48.548 -21.984 7.648 1.00 42.31 115 LEU A N 1
ATOM 874 C CA . LEU A 1 115 ? 49.649 -22.188 8.586 1.00 42.31 115 LEU A CA 1
ATOM 875 C C . LEU A 1 115 ? 49.859 -23.699 8.747 1.00 42.31 115 LEU A C 1
ATOM 877 O O . LEU A 1 115 ? 48.935 -24.387 9.191 1.00 42.31 115 LEU A O 1
ATOM 881 N N . PRO A 1 116 ? 51.038 -24.241 8.398 1.00 47.72 116 PRO A N 1
ATOM 882 C CA . PRO A 1 116 ? 51.479 -25.498 8.965 1.00 47.72 116 PRO A CA 1
ATOM 883 C C . PRO A 1 116 ? 51.917 -25.223 10.410 1.00 47.72 116 PRO A C 1
ATOM 885 O O . PRO A 1 116 ? 52.428 -24.150 10.715 1.00 47.72 116 PRO A O 1
ATOM 888 N N . VAL A 1 117 ? 51.763 -26.221 11.276 1.00 48.22 117 VAL A N 1
ATOM 889 C CA . VAL A 1 117 ? 52.093 -26.194 12.712 1.00 48.22 117 VAL A CA 1
ATOM 890 C C . VAL A 1 117 ? 51.031 -25.511 13.582 1.00 48.22 117 VAL A C 1
ATOM 892 O O . VAL A 1 117 ? 51.180 -24.371 13.981 1.00 48.22 117 VAL A O 1
ATOM 895 N N . PHE A 1 118 ? 49.959 -26.232 13.906 1.00 37.53 118 PHE A N 1
ATOM 896 C CA . PHE A 1 118 ? 49.510 -26.429 15.293 1.00 37.53 118 PHE A CA 1
ATOM 897 C C . PHE A 1 118 ? 48.442 -27.526 15.284 1.00 37.53 118 PHE A C 1
ATOM 899 O O . PHE A 1 118 ? 47.252 -27.315 15.063 1.00 37.53 118 PHE A O 1
ATOM 906 N N . THR A 1 119 ? 48.922 -28.750 15.467 1.00 48.94 119 THR A N 1
ATOM 907 C CA . THR A 1 119 ? 48.147 -29.851 16.027 1.00 48.94 119 THR A CA 1
ATOM 908 C C . THR A 1 119 ? 47.467 -29.427 17.329 1.00 48.94 119 THR A C 1
ATOM 910 O O . THR A 1 119 ? 48.011 -28.619 18.077 1.00 48.94 119 THR A O 1
ATOM 913 N N . CYS A 1 120 ? 46.344 -30.093 17.604 1.00 43.94 120 CYS A N 1
ATOM 914 C CA . CYS A 1 120 ? 45.564 -30.129 18.845 1.00 43.94 120 CYS A CA 1
ATOM 915 C C . CYS A 1 120 ? 44.279 -29.287 18.858 1.00 43.94 120 CYS A C 1
ATOM 917 O O . CYS A 1 120 ? 44.287 -28.062 18.829 1.00 43.94 120 CYS A O 1
ATOM 919 N N . THR A 1 121 ? 43.176 -30.010 19.095 1.00 48.38 121 THR A N 1
ATOM 920 C CA . THR A 1 121 ? 41.877 -29.540 19.620 1.00 48.38 121 THR A CA 1
ATOM 921 C C . THR A 1 121 ? 40.755 -29.248 18.616 1.00 48.38 121 THR A C 1
ATOM 923 O O . THR A 1 121 ? 40.001 -28.299 18.783 1.00 48.38 121 THR A O 1
ATOM 926 N N . LEU A 1 122 ? 40.541 -30.113 17.616 1.00 46.75 122 LEU A N 1
ATOM 927 C CA . LEU A 1 122 ? 39.270 -30.127 16.865 1.00 46.75 122 LEU A CA 1
ATOM 928 C C . LEU A 1 122 ? 38.687 -31.538 16.676 1.00 46.75 122 LEU A C 1
ATOM 930 O O . LEU A 1 122 ? 38.102 -31.851 15.647 1.00 46.75 122 LEU A O 1
ATOM 934 N N . ALA A 1 123 ? 38.843 -32.397 17.688 1.00 46.91 123 ALA A N 1
ATOM 935 C CA . ALA A 1 123 ? 38.213 -33.723 17.739 1.00 46.91 123 ALA A CA 1
ATOM 936 C C . ALA A 1 123 ? 37.140 -33.858 18.842 1.00 46.91 123 ALA A C 1
ATOM 938 O O . ALA A 1 123 ? 36.474 -34.884 18.916 1.00 46.91 123 ALA A O 1
ATOM 939 N N . ALA A 1 124 ? 36.927 -32.838 19.684 1.00 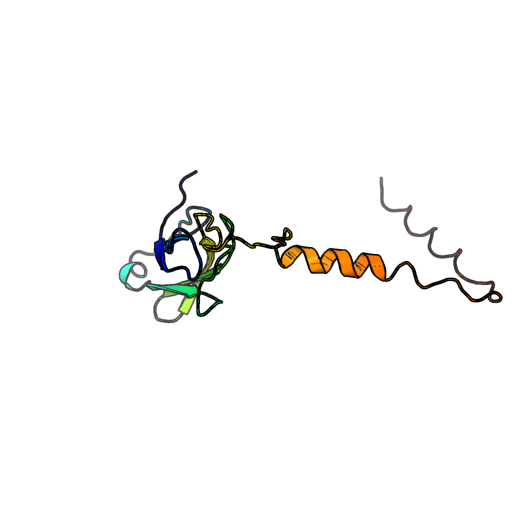47.84 124 ALA A N 1
ATOM 940 C CA . ALA A 1 124 ? 36.058 -32.958 20.862 1.00 47.84 124 ALA A CA 1
ATOM 941 C C . ALA A 1 124 ? 34.597 -32.511 20.656 1.00 47.84 124 ALA A C 1
ATOM 943 O O . ALA A 1 124 ? 33.753 -32.838 21.483 1.00 47.84 124 ALA A O 1
ATOM 944 N N . LEU A 1 125 ? 34.255 -31.792 19.579 1.00 45.38 125 LEU A N 1
ATOM 945 C CA . LEU A 1 125 ? 32.909 -31.204 19.466 1.00 45.38 125 LEU A CA 1
ATOM 946 C C . LEU A 1 125 ? 31.893 -32.072 18.703 1.00 45.38 125 LEU A C 1
ATOM 948 O O . LEU A 1 125 ? 30.698 -31.803 18.757 1.00 45.38 125 LEU A O 1
ATOM 952 N N . ASN A 1 126 ? 32.331 -33.146 18.036 1.00 43.66 126 ASN A N 1
ATOM 953 C CA . ASN A 1 126 ? 31.456 -33.940 17.162 1.00 43.66 126 ASN A CA 1
ATOM 954 C C . ASN A 1 126 ? 30.768 -35.142 17.848 1.00 43.66 126 ASN A C 1
ATOM 956 O O . ASN A 1 126 ? 30.122 -35.941 17.176 1.00 43.66 126 ASN A O 1
ATOM 960 N N . VAL A 1 127 ? 30.896 -35.281 19.175 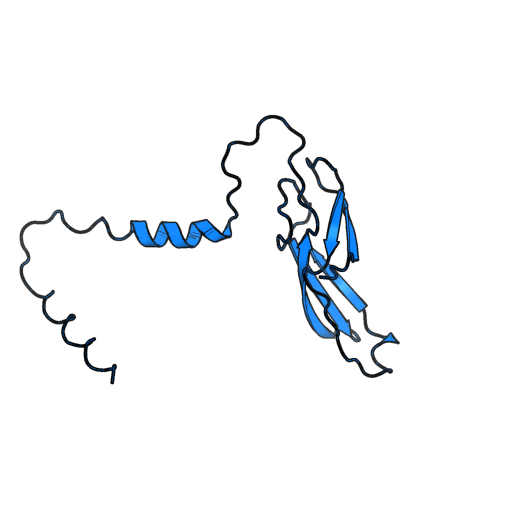1.00 51.59 127 VAL A N 1
ATOM 961 C CA . VAL A 1 127 ? 30.275 -36.369 19.963 1.00 51.59 127 VAL A CA 1
ATOM 962 C C . VAL A 1 127 ? 29.006 -35.919 20.709 1.00 51.59 127 VAL A C 1
ATOM 964 O O . VAL A 1 127 ? 28.188 -36.760 21.062 1.00 51.59 127 VAL A O 1
ATOM 967 N N . LEU A 1 128 ? 28.754 -34.614 20.879 1.00 49.12 128 LEU A N 1
ATOM 968 C CA . LEU A 1 128 ? 27.631 -34.135 21.707 1.00 49.12 128 LEU A CA 1
ATOM 969 C C . LEU A 1 128 ? 26.284 -33.964 20.964 1.00 49.12 128 LEU A C 1
ATOM 971 O O . LEU A 1 128 ? 25.265 -33.742 21.604 1.00 49.12 128 LEU A O 1
ATOM 975 N N . LEU A 1 129 ? 26.237 -34.091 19.632 1.00 49.38 129 LEU A N 1
ATOM 976 C CA . LEU A 1 129 ? 25.021 -33.835 18.828 1.00 49.38 129 LEU A CA 1
ATOM 977 C C . LEU A 1 129 ? 24.225 -35.095 18.431 1.00 49.38 129 LEU A C 1
ATOM 979 O O . LEU A 1 129 ? 23.336 -35.019 17.587 1.00 49.38 129 LEU A O 1
ATOM 983 N N . ARG A 1 130 ? 24.518 -36.263 19.021 1.00 47.41 130 ARG A N 1
ATOM 984 C CA . ARG A 1 130 ? 23.859 -37.543 18.678 1.00 47.41 130 ARG A CA 1
ATOM 985 C C . ARG A 1 130 ? 22.887 -38.090 19.732 1.00 47.41 130 ARG A C 1
ATOM 987 O O . ARG A 1 130 ? 22.513 -39.252 19.630 1.00 47.41 130 ARG A O 1
ATOM 994 N N . ALA A 1 131 ? 22.475 -37.282 20.710 1.00 51.75 131 ALA A N 1
ATOM 995 C CA . ALA A 1 131 ? 21.705 -37.757 21.866 1.00 51.75 131 ALA A CA 1
ATOM 996 C C . ALA A 1 131 ? 20.248 -37.256 21.980 1.00 51.75 131 ALA A C 1
ATOM 998 O O . ALA A 1 131 ? 19.619 -37.555 22.985 1.00 51.75 131 ALA A O 1
ATOM 999 N N . ASP A 1 132 ? 19.676 -36.562 20.986 1.00 49.09 132 ASP A N 1
ATOM 1000 C CA . ASP A 1 132 ? 18.269 -36.107 21.066 1.00 49.09 132 ASP A CA 1
ATOM 1001 C C . ASP A 1 132 ? 17.462 -36.414 19.794 1.00 49.09 132 ASP A C 1
ATOM 1003 O O . ASP A 1 132 ? 16.919 -35.541 19.121 1.00 49.09 132 ASP A O 1
ATOM 1007 N N . LYS A 1 133 ? 17.439 -37.697 19.422 1.00 45.94 133 LYS A N 1
ATOM 1008 C CA . LYS A 1 133 ? 16.362 -38.271 18.609 1.00 45.94 133 LYS A CA 1
ATOM 1009 C C . LYS A 1 133 ? 16.073 -39.687 19.089 1.00 45.94 133 LYS A C 1
ATOM 1011 O O . LYS A 1 133 ? 16.852 -40.602 18.819 1.00 45.94 133 LYS A O 1
ATOM 1016 N N . GLY A 1 134 ? 14.975 -39.814 19.832 1.00 43.94 134 GLY A N 1
ATOM 1017 C CA . GLY A 1 134 ? 14.166 -41.032 19.820 1.00 43.94 134 GLY A CA 1
ATOM 1018 C C . GLY A 1 134 ? 13.514 -41.255 18.460 1.00 43.94 134 GLY A C 1
ATOM 1019 O O . GLY A 1 134 ? 13.526 -40.316 17.625 1.00 43.94 134 GLY A O 1
#